Protein AF-C9JNH8-F1 (afdb_monomer_lite)

Secondary structure (DSSP, 8-state):
-EEEEETTEEEEEPPPPEEEEEETTEEEEEES-HHHHHHHHHHHHTS-HHHIIIIIS--GGGTTGGGS-HHHHHHHHHHHTTHHHHHHHHHHHHHHHHH-

Radius of gyration: 21.31 Å; chains: 1; bounding box: 48×41×53 Å

Foldseek 3Di:
DDWDDDPPDIDDDDDKDWDWDQDPNDIDIDTDDPVVVVVVVCVVVVAAPLCVDCPVVDDPVCVCQCVDDPVSNVVSVCRRVVVVVVVVVVVVVVVVVVVD

Sequence (100 aa):
MVCTQKSKKTEFKTLEGVITRTKHGEKVSLSSKCAEIDREMISSLGVSKAVLNNVIFCHQEDSNWPLSEGKALKQKFDEIFSATRYIKALETLRQVRQTQ

pLDDT: mean 82.38, std 10.39, range [54.19, 94.31]

GO terms:
  GO:0005654 nucleoplasm (C, IDA)
  GO:0016604 nuclear body (C, IDA)

InterPro domains:
  IPR027417 P-loop containing nucleoside triphosphate hydrolase [G3DSA:3.40.50.300] (3-100)

Structure (mmCIF, N/CA/C/O backbone):
data_AF-C9JNH8-F1
#
_entry.id   AF-C9JNH8-F1
#
loop_
_atom_site.group_PDB
_atom_site.id
_atom_site.type_symbol
_atom_site.label_atom_id
_atom_site.label_alt_id
_atom_site.label_comp_id
_atom_site.label_asym_id
_atom_site.label_entity_id
_atom_site.label_seq_id
_atom_site.pdbx_PDB_ins_code
_atom_site.Cartn_x
_atom_site.Cartn_y
_atom_site.Cartn_z
_atom_site.occupancy
_atom_site.B_iso_or_equiv
_atom_site.auth_seq_id
_atom_site.auth_comp_id
_atom_site.auth_asym_id
_atom_site.auth_atom_id
_atom_site.pdbx_PDB_model_num
ATOM 1 N N . MET A 1 1 ? -14.402 5.579 19.719 1.00 56.16 1 MET A N 1
ATOM 2 C CA . MET A 1 1 ? -14.057 6.200 21.020 1.00 56.16 1 MET A CA 1
ATOM 3 C C . MET A 1 1 ? -15.349 6.491 21.756 1.00 56.16 1 MET A C 1
ATOM 5 O O . MET A 1 1 ? -16.294 6.912 21.102 1.00 56.16 1 MET A O 1
ATOM 9 N N . VAL A 1 2 ? -15.415 6.239 23.063 1.00 73.88 2 VAL A N 1
ATOM 10 C CA . VAL A 1 2 ? -16.598 6.548 23.880 1.00 73.88 2 VAL A CA 1
ATOM 11 C C . VAL A 1 2 ? -16.162 7.398 25.064 1.00 73.88 2 VAL A C 1
ATOM 13 O O . VAL A 1 2 ? -15.292 7.006 25.842 1.00 73.88 2 VAL A O 1
ATOM 16 N N . CYS A 1 3 ? -16.772 8.573 25.182 1.00 54.19 3 CYS A N 1
ATOM 17 C CA . CYS A 1 3 ? -16.657 9.425 26.354 1.00 54.19 3 CYS A CA 1
ATOM 18 C C . CYS A 1 3 ? -17.893 9.187 27.220 1.00 54.19 3 CYS A C 1
ATOM 20 O O . CYS A 1 3 ? -19.017 9.353 26.749 1.00 54.19 3 CYS A O 1
ATOM 22 N N . THR A 1 4 ? -17.694 8.761 28.467 1.00 77.75 4 THR A N 1
ATOM 23 C CA . THR A 1 4 ? -18.791 8.595 29.430 1.00 77.75 4 THR A CA 1
ATOM 24 C C . THR A 1 4 ? -18.581 9.582 30.569 1.00 77.75 4 THR A C 1
ATOM 26 O O . THR A 1 4 ? -17.565 9.524 31.263 1.00 77.75 4 THR A O 1
ATOM 29 N N . GLN A 1 5 ? -19.526 10.500 30.770 1.00 69.38 5 GLN A N 1
ATOM 30 C CA . GLN A 1 5 ? -19.478 11.450 31.879 1.00 69.38 5 GLN A CA 1
ATOM 31 C C . GLN A 1 5 ? -20.297 10.895 33.051 1.00 69.38 5 GLN A C 1
ATOM 33 O O . GLN A 1 5 ? -21.515 10.768 32.962 1.00 69.38 5 GLN A O 1
ATOM 38 N N . LYS A 1 6 ? -19.626 10.533 34.150 1.00 73.06 6 LYS A N 1
ATOM 39 C CA . LYS A 1 6 ? -20.274 10.269 35.446 1.00 73.06 6 LYS A CA 1
ATOM 40 C C . LYS A 1 6 ? -20.240 11.554 36.276 1.00 73.06 6 LYS A C 1
ATOM 42 O O . LYS A 1 6 ? -19.345 12.366 36.073 1.00 73.06 6 LYS A O 1
ATOM 47 N N . SER A 1 7 ? -21.159 11.725 37.234 1.00 74.31 7 SER A N 1
ATOM 48 C CA . SER A 1 7 ? -21.481 12.998 37.923 1.00 74.31 7 SER A CA 1
ATOM 49 C C . SER A 1 7 ? -20.322 13.900 38.393 1.00 74.31 7 SER A C 1
ATOM 51 O O . SER A 1 7 ? -20.560 15.079 38.619 1.00 74.31 7 SER A O 1
ATOM 53 N N . LYS A 1 8 ? -19.090 13.394 38.568 1.00 72.75 8 LYS A N 1
ATOM 54 C CA . LYS A 1 8 ? -17.892 14.201 38.887 1.00 72.75 8 LYS A CA 1
ATOM 55 C C . LYS A 1 8 ? -16.622 13.824 38.101 1.00 72.75 8 LYS A C 1
ATOM 57 O O . LYS A 1 8 ? -15.551 14.335 38.410 1.00 72.75 8 LYS A O 1
ATOM 62 N N . LYS A 1 9 ? -16.693 12.909 37.125 1.00 64.19 9 LYS A N 1
ATOM 63 C CA . LYS A 1 9 ? -15.510 12.405 36.406 1.00 64.19 9 LYS A CA 1
ATOM 64 C C . LYS A 1 9 ? -15.855 12.037 34.965 1.00 64.19 9 LYS A C 1
ATOM 66 O O . LYS A 1 9 ? -16.759 11.237 34.717 1.00 64.19 9 LYS A O 1
ATOM 71 N N . THR A 1 10 ? -15.099 12.598 34.030 1.00 69.69 10 THR A N 1
ATOM 72 C CA . THR A 1 10 ? -15.165 12.253 32.608 1.00 69.69 10 THR A CA 1
ATOM 73 C C . THR A 1 10 ? -14.202 11.098 32.347 1.00 69.69 10 THR A C 1
ATOM 75 O O . THR A 1 10 ? -13.001 11.232 32.574 1.00 69.69 10 THR A O 1
ATOM 78 N N . GLU A 1 11 ? -14.719 9.950 31.912 1.00 75.06 11 GLU A N 1
ATOM 79 C CA . GLU A 1 11 ? -13.917 8.783 31.535 1.00 75.06 11 GLU A CA 1
ATOM 80 C C . GLU A 1 11 ? -13.835 8.689 30.008 1.00 75.06 11 GLU A C 1
ATOM 82 O O . GLU A 1 11 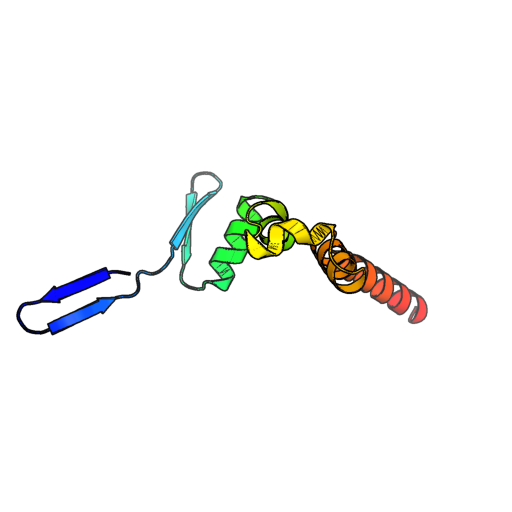? -14.857 8.586 29.323 1.00 75.06 11 GLU A O 1
ATOM 87 N N . PHE A 1 12 ? -12.610 8.705 29.480 1.00 69.00 12 PHE A N 1
ATOM 88 C CA . PHE A 1 12 ? -12.329 8.443 28.071 1.00 69.00 12 PHE A CA 1
ATOM 89 C C . PHE A 1 12 ? -11.925 6.982 27.904 1.00 69.00 12 PHE A C 1
ATOM 91 O O . PHE A 1 12 ? -10.926 6.543 28.473 1.00 69.00 12 PHE A O 1
ATOM 98 N N . LYS A 1 13 ? -12.699 6.228 27.119 1.00 72.38 13 LYS A N 1
ATOM 99 C CA . LYS A 1 13 ? -12.367 4.851 26.750 1.00 72.38 13 LYS A CA 1
ATOM 100 C C . LYS A 1 13 ? -12.170 4.756 25.245 1.00 72.38 13 LYS A C 1
ATOM 102 O O . LYS A 1 13 ? -13.062 5.065 24.445 1.00 72.38 13 LYS A O 1
ATOM 107 N N . THR A 1 14 ? -10.984 4.307 24.858 1.00 64.06 14 THR A N 1
ATOM 108 C CA . THR A 1 14 ? -10.723 3.868 23.491 1.00 64.06 14 THR A CA 1
ATOM 109 C C . THR A 1 14 ? -11.460 2.549 23.302 1.00 64.06 14 THR A C 1
ATOM 111 O O . THR A 1 14 ? -11.212 1.592 24.028 1.00 64.06 14 THR A O 1
ATOM 114 N N . LEU A 1 15 ? -12.426 2.525 22.381 1.00 66.81 15 LEU A N 1
ATOM 115 C CA . LEU A 1 15 ? -13.079 1.277 21.996 1.00 66.81 15 LEU A CA 1
ATOM 116 C C . LEU A 1 15 ? -12.056 0.425 21.246 1.00 66.81 15 LEU A C 1
ATOM 118 O O . LEU A 1 15 ? -11.409 0.932 20.328 1.00 66.81 15 LEU A O 1
ATOM 122 N N . GLU A 1 16 ? -11.923 -0.839 21.633 1.00 67.12 16 GLU A N 1
ATOM 123 C CA . GLU A 1 16 ? -11.114 -1.797 20.886 1.00 67.12 16 GLU A CA 1
ATOM 124 C C . GLU A 1 16 ? -11.775 -2.090 19.536 1.00 67.12 16 GLU A C 1
ATOM 126 O O . GLU A 1 16 ? -12.983 -2.325 19.450 1.00 67.12 16 GLU A O 1
ATOM 131 N N . GLY A 1 17 ? -10.978 -2.054 18.468 1.00 69.94 17 GLY A N 1
ATOM 132 C CA . GLY A 1 17 ? -11.406 -2.536 17.162 1.00 69.94 17 GLY A CA 1
ATOM 133 C C . GLY A 1 17 ? -11.394 -4.062 17.157 1.00 69.94 17 GLY A C 1
ATOM 134 O O . GLY A 1 17 ? -10.345 -4.668 17.382 1.00 69.94 17 GLY A O 1
ATOM 135 N N . VAL A 1 18 ? -12.549 -4.673 16.900 1.00 76.69 18 VAL A N 1
ATOM 136 C CA . VAL A 1 18 ? -12.699 -6.128 16.779 1.00 76.69 18 VAL A CA 1
ATOM 137 C C . VAL A 1 18 ? -13.240 -6.441 15.390 1.00 76.69 18 VAL A C 1
ATOM 139 O O . VAL A 1 18 ? -14.283 -5.914 14.999 1.00 76.69 18 VAL A O 1
ATOM 142 N N . ILE A 1 19 ? -12.539 -7.298 14.646 1.00 78.75 19 ILE A N 1
ATOM 143 C CA . ILE A 1 19 ? -13.039 -7.870 13.393 1.00 78.75 19 ILE A CA 1
ATOM 144 C C . ILE A 1 19 ? -13.532 -9.284 13.692 1.00 78.75 19 ILE A C 1
ATOM 146 O O . ILE A 1 19 ? -12.759 -10.138 14.124 1.00 78.75 19 ILE A O 1
ATOM 150 N N . THR A 1 20 ? -14.810 -9.540 13.417 1.00 79.44 20 THR A N 1
ATOM 151 C CA . THR A 1 20 ? -15.416 -10.871 13.544 1.00 79.44 20 THR A CA 1
ATOM 152 C C . THR A 1 20 ? -15.707 -11.430 12.159 1.00 79.44 20 THR A C 1
ATOM 154 O O . THR A 1 20 ? -16.414 -10.805 11.369 1.00 79.44 20 THR A O 1
ATOM 157 N N . ARG A 1 21 ? -15.199 -12.627 11.864 1.00 74.25 21 ARG A N 1
ATOM 158 C CA . ARG A 1 21 ? -15.428 -13.342 10.604 1.00 74.25 21 ARG A CA 1
ATOM 159 C C . ARG A 1 21 ? -16.036 -14.708 10.889 1.00 74.25 21 ARG A C 1
ATOM 161 O O . ARG A 1 21 ? -15.614 -15.400 11.806 1.00 74.25 21 ARG A O 1
ATOM 168 N N . THR A 1 22 ? -16.984 -15.126 10.059 1.00 77.81 22 THR A N 1
ATOM 169 C CA . THR A 1 22 ? -17.506 -16.497 10.107 1.00 77.81 22 THR A CA 1
ATOM 170 C C . THR A 1 22 ? -16.693 -17.360 9.144 1.00 77.81 22 THR A C 1
ATOM 172 O O . THR A 1 22 ? -16.768 -17.156 7.933 1.00 77.81 22 THR A O 1
ATOM 175 N N . LYS A 1 23 ? -15.889 -18.295 9.657 1.00 76.12 23 LYS A N 1
ATOM 176 C CA . LYS A 1 23 ? -15.179 -19.309 8.860 1.00 76.12 23 LYS A CA 1
ATOM 177 C C . LYS A 1 23 ? -15.773 -20.676 9.182 1.00 76.12 23 LYS A C 1
ATOM 179 O O . LYS A 1 23 ? -15.839 -21.049 10.342 1.00 76.12 23 LYS A O 1
ATOM 184 N N . HIS A 1 24 ? -16.211 -21.413 8.160 1.00 77.56 24 HIS A N 1
ATOM 185 C CA . HIS A 1 24 ? -16.772 -22.768 8.309 1.00 77.56 24 HIS A CA 1
ATOM 186 C C . HIS A 1 24 ? -17.932 -22.887 9.323 1.00 77.56 24 HIS A C 1
ATOM 188 O O . HIS A 1 24 ? -18.111 -23.927 9.941 1.00 77.56 24 HIS A O 1
ATOM 194 N N . GLY A 1 25 ? -18.731 -21.827 9.492 1.00 77.44 25 GLY A N 1
ATOM 195 C CA . GLY A 1 25 ? -19.841 -21.793 10.454 1.00 77.44 25 GLY A CA 1
ATOM 196 C C . GLY A 1 25 ? -19.453 -21.337 11.866 1.00 77.44 25 GLY A C 1
ATOM 197 O O . GLY A 1 25 ? -20.341 -21.001 12.647 1.00 77.44 25 GLY A O 1
ATOM 198 N N . GLU A 1 26 ? -18.160 -21.218 12.176 1.00 75.44 26 GLU A N 1
ATOM 199 C CA . GLU A 1 26 ? -17.671 -20.702 13.456 1.00 75.44 26 GLU A CA 1
ATOM 200 C C . GLU A 1 26 ? -17.285 -19.221 13.362 1.00 75.44 26 GLU A C 1
ATOM 202 O O . GLU A 1 26 ? -16.667 -18.766 12.393 1.00 75.44 26 GLU A O 1
ATOM 207 N N . LYS A 1 27 ? -17.658 -18.444 14.386 1.00 77.31 27 LYS A N 1
ATOM 208 C CA . LYS A 1 27 ? -17.267 -17.035 14.507 1.00 77.31 27 LYS A CA 1
ATOM 209 C C . LYS A 1 27 ? -15.867 -16.948 15.103 1.00 77.31 27 LYS A C 1
ATOM 211 O O . LYS A 1 27 ? -15.669 -17.258 16.273 1.00 77.31 27 LYS A O 1
ATOM 216 N N . VAL A 1 28 ? -14.919 -16.472 14.307 1.00 78.12 28 VAL A N 1
ATOM 217 C CA . VAL A 1 28 ? -13.552 -16.173 14.729 1.00 78.12 28 VAL A CA 1
ATOM 218 C C . VAL A 1 28 ? -13.422 -14.661 14.889 1.00 78.12 28 VAL A C 1
ATOM 220 O O . VAL A 1 28 ? -13.708 -13.910 13.954 1.00 78.12 28 VAL A O 1
ATOM 223 N N . SER A 1 29 ? -12.999 -14.219 16.071 1.00 71.62 29 SER A N 1
ATOM 224 C CA . SER A 1 29 ? -12.785 -12.803 16.387 1.00 71.62 29 SER A CA 1
ATOM 225 C C . SER A 1 29 ? -11.291 -12.508 16.499 1.00 71.62 29 SER A C 1
ATOM 227 O O . SER A 1 29 ? -10.583 -13.180 17.246 1.00 71.62 29 SER A O 1
ATOM 229 N N . LEU A 1 30 ? -10.819 -11.488 15.782 1.00 68.44 30 LEU A N 1
ATOM 230 C CA . LEU A 1 30 ? -9.462 -10.943 15.879 1.00 68.44 30 LEU A CA 1
ATOM 231 C C . LEU A 1 30 ? -9.536 -9.564 16.550 1.00 68.44 30 LEU A C 1
ATOM 233 O O . LEU A 1 30 ? -10.323 -8.711 16.129 1.00 68.44 30 LEU A O 1
ATOM 237 N N . SER A 1 31 ? -8.748 -9.359 17.610 1.00 65.56 31 SER A N 1
ATOM 238 C CA . SER A 1 31 ? -8.820 -8.171 18.473 1.00 65.56 31 SER A CA 1
ATOM 239 C C . SER A 1 31 ? -7.466 -7.470 18.649 1.00 65.56 31 SER A C 1
ATOM 241 O O . SER A 1 31 ? -6.430 -8.118 18.780 1.00 65.56 31 SER A O 1
ATOM 243 N N . SER A 1 32 ? -7.534 -6.138 18.795 1.00 62.12 32 SER A N 1
ATOM 244 C CA . SER A 1 32 ? -6.665 -5.248 19.599 1.00 62.12 32 SER A CA 1
ATOM 245 C C . SER A 1 32 ? -5.388 -4.642 19.002 1.00 62.12 32 SER A C 1
ATOM 247 O O . SER A 1 32 ? -4.931 -3.624 19.524 1.00 62.12 32 SER A O 1
ATOM 249 N N . LYS A 1 33 ? -4.838 -5.129 17.882 1.00 64.75 33 LYS A N 1
ATOM 250 C CA . LYS A 1 33 ? -3.713 -4.440 17.207 1.00 64.75 33 LYS A CA 1
ATOM 251 C C . LYS A 1 33 ? -4.126 -3.886 15.849 1.00 64.75 33 LYS A C 1
ATOM 253 O O . LYS A 1 33 ? -4.515 -4.647 14.969 1.00 64.75 33 LYS A O 1
ATOM 258 N N . CYS A 1 34 ? -3.937 -2.580 15.623 1.00 65.75 34 CYS A N 1
ATOM 259 C CA . CYS A 1 34 ? -4.174 -1.960 14.307 1.00 65.75 34 CYS A CA 1
ATOM 260 C C . CYS A 1 34 ? -3.454 -2.705 13.169 1.00 65.75 34 CYS A C 1
ATOM 262 O O . CYS A 1 34 ? -4.035 -2.937 12.118 1.00 65.75 34 CYS A O 1
ATOM 264 N N . ALA A 1 35 ? -2.226 -3.181 13.408 1.00 66.69 35 ALA A N 1
ATOM 265 C CA . ALA A 1 35 ? -1.458 -3.943 12.420 1.00 66.69 35 ALA A CA 1
ATOM 266 C C . ALA A 1 35 ? -2.057 -5.323 12.066 1.00 66.69 35 ALA A C 1
ATOM 268 O O . ALA A 1 35 ? -1.690 -5.913 11.047 1.00 66.69 35 ALA A O 1
ATOM 269 N N . GLU A 1 36 ? -2.920 -5.880 12.915 1.00 76.50 36 GLU A N 1
ATOM 270 C CA . GLU A 1 36 ? -3.656 -7.121 12.642 1.00 76.50 36 GLU A CA 1
ATOM 271 C C . GLU A 1 36 ? -4.955 -6.817 11.895 1.00 76.50 36 GLU A C 1
ATOM 273 O O . GLU A 1 36 ? -5.254 -7.489 10.912 1.00 76.50 36 GLU A O 1
ATOM 278 N N . ILE A 1 37 ? -5.648 -5.742 12.283 1.00 79.50 37 ILE A N 1
ATOM 279 C CA . ILE A 1 37 ? -6.848 -5.233 11.603 1.00 79.50 37 ILE A CA 1
ATOM 280 C C . ILE A 1 37 ? -6.534 -4.885 10.142 1.00 79.50 37 ILE A C 1
ATOM 282 O O . ILE A 1 37 ? -7.221 -5.360 9.241 1.00 79.50 37 ILE A O 1
ATOM 286 N N . ASP A 1 38 ? -5.462 -4.129 9.889 1.00 81.19 38 ASP A N 1
ATOM 287 C CA . ASP A 1 38 ? -5.057 -3.738 8.534 1.00 81.19 38 ASP A CA 1
ATOM 288 C C . ASP A 1 38 ? -4.731 -4.956 7.664 1.00 81.19 38 ASP A C 1
ATOM 290 O O . ASP A 1 38 ? -5.131 -5.034 6.502 1.00 81.19 38 ASP A O 1
ATOM 294 N N . ARG A 1 39 ? -4.015 -5.938 8.228 1.00 82.25 39 ARG A N 1
ATOM 295 C CA . ARG A 1 39 ? -3.669 -7.173 7.513 1.00 82.25 39 ARG A CA 1
ATOM 296 C C . ARG A 1 39 ? -4.899 -8.015 7.205 1.00 82.25 39 ARG A C 1
ATOM 298 O O . ARG A 1 39 ? -5.012 -8.521 6.090 1.00 82.25 39 ARG A O 1
ATOM 305 N N . GLU A 1 40 ? -5.815 -8.148 8.157 1.00 81.75 40 GLU A N 1
ATOM 306 C CA . GLU A 1 40 ? -7.051 -8.899 7.950 1.00 81.75 40 GLU A CA 1
ATOM 307 C C . GLU A 1 40 ? -7.969 -8.198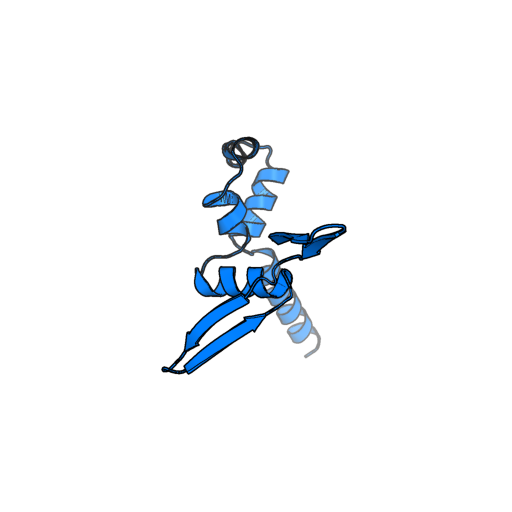 6.946 1.00 81.75 40 GLU A C 1
ATOM 309 O O . GLU A 1 40 ? -8.604 -8.867 6.132 1.00 81.75 40 GLU A O 1
ATOM 314 N N . MET A 1 41 ? -7.999 -6.865 6.932 1.00 82.50 41 MET A N 1
ATOM 315 C CA . MET A 1 41 ? -8.762 -6.082 5.960 1.00 82.50 41 MET A CA 1
ATOM 316 C C . MET A 1 41 ? -8.239 -6.292 4.532 1.00 82.50 41 MET A C 1
ATOM 318 O O . MET A 1 41 ? -9.016 -6.652 3.650 1.00 82.50 41 MET A O 1
ATOM 322 N N . ILE A 1 42 ? -6.922 -6.196 4.323 1.00 86.94 42 ILE A N 1
ATOM 323 C CA . ILE A 1 42 ? -6.256 -6.494 3.040 1.00 86.94 42 ILE A CA 1
ATOM 324 C C . ILE A 1 42 ? -6.554 -7.937 2.595 1.00 86.94 42 ILE A C 1
ATOM 326 O O . ILE A 1 42 ? -6.939 -8.174 1.452 1.00 86.94 42 ILE A O 1
ATOM 330 N N . SER A 1 43 ? -6.435 -8.903 3.513 1.00 84.44 43 SER A N 1
ATOM 331 C CA . SER A 1 43 ? -6.750 -10.321 3.273 1.00 84.44 43 SER A CA 1
ATOM 332 C C . SER A 1 43 ? -8.223 -10.541 2.910 1.00 84.44 43 SER A C 1
ATOM 334 O O . SER A 1 43 ? -8.550 -11.359 2.055 1.00 84.44 43 SER A O 1
ATOM 336 N N . SER A 1 44 ? -9.128 -9.789 3.537 1.00 84.12 44 SER A N 1
ATOM 337 C CA . SER A 1 44 ? -10.569 -9.890 3.307 1.00 84.12 44 SER A CA 1
ATOM 338 C C . SER A 1 44 ? -11.013 -9.281 1.986 1.00 84.12 44 SER A C 1
ATOM 340 O O . SER A 1 44 ? -11.891 -9.845 1.341 1.00 84.12 44 SER A O 1
ATOM 342 N N . LEU A 1 45 ? -10.411 -8.163 1.585 1.00 86.38 45 LEU A N 1
ATOM 343 C CA . LEU A 1 45 ? -10.710 -7.488 0.322 1.00 86.38 45 LEU A CA 1
ATOM 344 C C . LEU A 1 45 ? -9.981 -8.116 -0.874 1.00 86.38 45 LEU A C 1
ATOM 346 O O . LEU A 1 45 ? -10.350 -7.854 -2.013 1.00 86.38 45 LEU A O 1
ATOM 350 N N . GLY A 1 46 ? -8.950 -8.933 -0.635 1.00 86.12 46 GLY A N 1
ATOM 351 C CA . GLY A 1 46 ? -8.211 -9.626 -1.694 1.00 86.12 46 GLY A CA 1
ATOM 352 C C . GLY A 1 46 ? -7.338 -8.707 -2.554 1.00 86.12 46 GLY A C 1
ATOM 353 O O . GLY A 1 46 ? -6.913 -9.099 -3.638 1.00 86.12 46 GLY A O 1
ATOM 354 N N . VAL A 1 47 ? -7.055 -7.492 -2.084 1.00 88.19 47 VAL A N 1
ATOM 355 C CA . VAL A 1 47 ? -6.236 -6.489 -2.780 1.00 88.19 47 VAL A CA 1
ATOM 356 C C . VAL A 1 47 ? -5.042 -6.096 -1.922 1.00 88.19 47 VAL A C 1
ATOM 358 O O . VAL A 1 47 ? -5.102 -6.167 -0.699 1.00 88.19 47 VAL A O 1
ATOM 361 N N . SER A 1 48 ? -3.937 -5.676 -2.542 1.00 88.75 48 SER A N 1
ATOM 362 C CA . SER A 1 48 ? -2.755 -5.235 -1.795 1.00 88.75 48 SER A CA 1
ATOM 363 C C . SER A 1 48 ? -2.984 -3.873 -1.125 1.00 88.75 48 SER A C 1
ATOM 365 O O . SER A 1 48 ? -3.795 -3.062 -1.577 1.00 88.75 48 SER A O 1
ATOM 367 N N . LYS A 1 49 ? -2.204 -3.578 -0.075 1.00 88.69 49 LYS A N 1
ATOM 368 C CA . LYS A 1 49 ? -2.218 -2.259 0.584 1.00 88.69 49 LYS A CA 1
ATOM 369 C C . LYS A 1 49 ? -1.983 -1.112 -0.406 1.00 88.69 49 LYS A C 1
ATOM 371 O O . LYS A 1 49 ? -2.618 -0.069 -0.305 1.00 88.69 49 LYS A O 1
ATOM 376 N N . ALA A 1 50 ? -1.080 -1.316 -1.365 1.00 90.88 50 ALA A N 1
ATOM 377 C CA . ALA A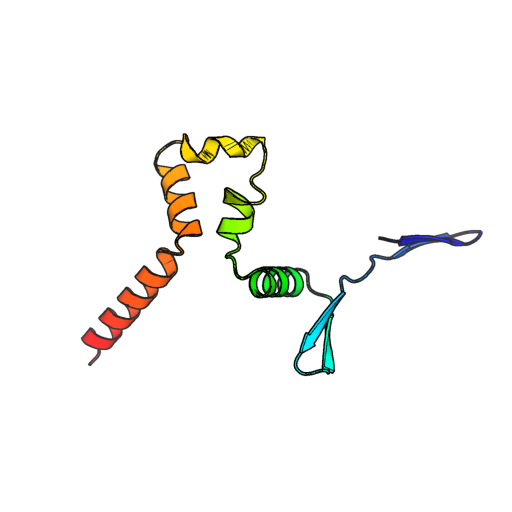 1 50 ? -0.747 -0.314 -2.370 1.00 90.88 50 ALA A CA 1
ATOM 378 C C . ALA A 1 50 ? -1.930 -0.019 -3.304 1.00 90.88 50 ALA A C 1
ATOM 380 O O . ALA A 1 50 ? -2.153 1.138 -3.640 1.00 90.88 50 ALA A O 1
ATOM 381 N N . VAL A 1 51 ? -2.720 -1.034 -3.675 1.00 91.44 51 VAL A N 1
ATOM 382 C CA . VAL A 1 51 ? -3.941 -0.847 -4.477 1.00 91.44 51 VAL A CA 1
ATOM 383 C C . VAL A 1 51 ? -5.000 -0.081 -3.685 1.00 91.44 51 VAL A C 1
ATOM 385 O O . VAL A 1 51 ? -5.606 0.848 -4.215 1.00 91.44 51 VAL A O 1
ATOM 388 N N . LEU A 1 52 ? -5.186 -0.408 -2.402 1.00 90.94 52 LEU A N 1
ATOM 389 C CA . LEU A 1 52 ? -6.106 0.344 -1.546 1.00 90.94 52 LEU A CA 1
ATOM 390 C C . LEU A 1 52 ? -5.710 1.817 -1.453 1.00 90.94 52 LEU A C 1
ATOM 392 O O . LEU A 1 52 ? -6.559 2.670 -1.654 1.00 90.94 52 LEU A O 1
ATOM 396 N N . ASN A 1 53 ? -4.435 2.121 -1.220 1.00 90.44 53 ASN A N 1
ATOM 397 C CA . ASN A 1 53 ? -3.997 3.494 -0.966 1.00 90.44 53 ASN A CA 1
ATOM 398 C C . ASN A 1 53 ? -3.786 4.335 -2.230 1.00 90.44 53 ASN A C 1
ATOM 400 O O . ASN A 1 53 ? -4.046 5.529 -2.207 1.00 90.44 53 ASN A O 1
ATOM 404 N N . ASN A 1 54 ? -3.280 3.755 -3.320 1.00 92.00 54 ASN A N 1
ATOM 405 C CA . ASN A 1 54 ? -2.920 4.514 -4.523 1.00 92.00 54 ASN A CA 1
ATOM 406 C C . ASN A 1 54 ? -3.991 4.452 -5.624 1.00 92.00 54 ASN A C 1
ATOM 408 O O . ASN A 1 54 ? -3.912 5.230 -6.571 1.00 92.00 54 ASN A O 1
ATOM 412 N N . VAL A 1 55 ? -4.973 3.543 -5.528 1.00 91.94 55 VAL A N 1
ATOM 413 C CA . VAL A 1 55 ? -5.990 3.334 -6.576 1.00 91.94 55 VAL A CA 1
ATOM 414 C C . VAL A 1 55 ? -7.413 3.497 -6.039 1.00 91.94 55 VAL A C 1
ATOM 416 O O . VAL A 1 55 ? -8.152 4.322 -6.560 1.00 91.94 55 VAL A O 1
ATOM 419 N N . ILE A 1 56 ? -7.806 2.743 -5.004 1.00 91.56 56 ILE A N 1
ATOM 420 C CA . ILE A 1 56 ? -9.203 2.725 -4.516 1.00 91.56 56 ILE A CA 1
ATOM 421 C C . ILE A 1 56 ? -9.502 3.932 -3.615 1.00 91.56 56 ILE A C 1
ATOM 423 O O . ILE A 1 56 ? -10.471 4.651 -3.833 1.00 91.56 56 ILE A O 1
ATOM 427 N N . PHE A 1 57 ? -8.658 4.158 -2.611 1.00 92.75 57 PHE A N 1
ATOM 428 C CA . PHE A 1 57 ? -8.747 5.239 -1.627 1.00 92.75 57 PHE A CA 1
ATOM 429 C C . PHE A 1 57 ? -7.594 6.230 -1.801 1.00 92.75 57 PHE A C 1
ATOM 431 O O . PHE A 1 57 ? -6.980 6.670 -0.829 1.00 92.75 57 PHE A O 1
ATOM 438 N N . CYS A 1 58 ? -7.281 6.555 -3.057 1.00 93.12 58 CYS A N 1
ATOM 439 C CA . CYS A 1 58 ? -6.286 7.571 -3.372 1.00 93.12 58 CYS A CA 1
ATOM 440 C C . CYS A 1 58 ? -6.702 8.919 -2.774 1.00 93.12 58 CYS A C 1
ATOM 442 O O . CYS A 1 58 ? -7.837 9.363 -2.963 1.00 93.12 58 CYS A O 1
ATOM 444 N N . HIS A 1 59 ? -5.789 9.560 -2.039 1.00 93.12 59 HIS A N 1
ATOM 445 C CA . HIS A 1 59 ? -6.043 10.881 -1.479 1.00 93.12 59 HIS A CA 1
ATOM 446 C C . HIS A 1 59 ? -6.246 11.894 -2.611 1.00 93.12 59 HIS A C 1
ATOM 448 O O . HIS A 1 59 ? -5.567 11.828 -3.634 1.00 93.12 59 HIS A O 1
ATOM 454 N N . GLN A 1 60 ? -7.169 12.843 -2.442 1.00 91.31 60 GLN A N 1
ATOM 455 C CA . GLN A 1 60 ? -7.525 13.786 -3.508 1.00 91.31 60 GLN A CA 1
ATOM 456 C C . GLN A 1 60 ? -6.315 14.597 -3.998 1.00 91.31 60 GLN A C 1
ATOM 458 O O . GLN A 1 60 ? -6.136 14.766 -5.203 1.00 91.31 60 GLN A O 1
ATOM 463 N N . GLU A 1 61 ? -5.461 15.037 -3.074 1.00 91.56 61 GLU A N 1
ATOM 464 C CA . GLU A 1 61 ? -4.222 15.770 -3.379 1.00 91.56 61 GLU A CA 1
ATOM 465 C C . GLU A 1 61 ? -3.200 14.919 -4.147 1.00 91.56 61 GLU A C 1
ATOM 467 O O . GLU A 1 61 ? -2.409 15.457 -4.914 1.00 91.56 61 GLU A O 1
ATOM 472 N N 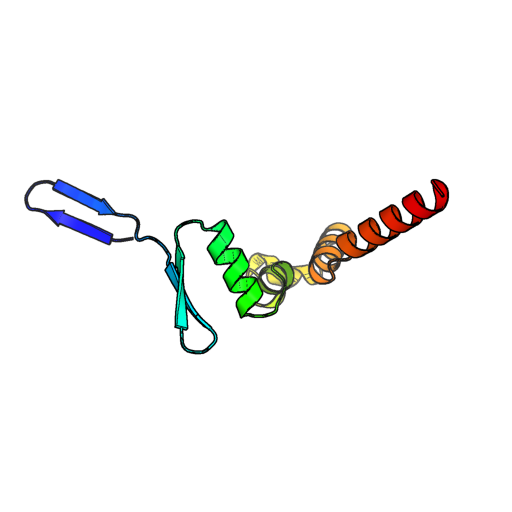. ASP A 1 62 ? -3.263 13.593 -3.994 1.00 90.00 62 ASP A N 1
ATOM 473 C CA . ASP A 1 62 ? -2.377 12.631 -4.649 1.00 90.00 62 ASP A CA 1
ATOM 474 C C . ASP A 1 62 ? -2.988 12.021 -5.918 1.00 90.00 62 ASP A C 1
ATOM 476 O O . ASP A 1 62 ? -2.353 11.186 -6.559 1.00 90.00 62 ASP A O 1
ATOM 480 N N . SER A 1 63 ? -4.214 12.388 -6.297 1.00 91.81 63 SER A N 1
ATOM 481 C CA . SER A 1 63 ? -4.957 11.746 -7.397 1.00 91.81 63 SER A CA 1
ATOM 482 C C . SER A 1 63 ? -4.269 11.860 -8.762 1.00 91.81 63 SER A C 1
ATOM 484 O O . SER A 1 63 ? -4.424 10.994 -9.624 1.00 91.81 63 SER A O 1
ATOM 486 N N . ASN A 1 64 ? -3.452 12.895 -8.947 1.00 93.38 64 ASN A N 1
ATOM 487 C CA . ASN A 1 64 ? -2.645 13.132 -10.140 1.00 93.38 64 ASN A CA 1
ATOM 488 C C . ASN A 1 64 ? -1.280 12.421 -10.104 1.00 93.38 64 ASN A C 1
ATOM 490 O O . ASN A 1 64 ? -0.445 12.668 -10.976 1.00 93.38 64 ASN A O 1
ATOM 494 N N . TRP A 1 65 ? -1.038 11.514 -9.150 1.00 93.38 65 TRP A N 1
ATOM 495 C CA . TRP A 1 65 ? 0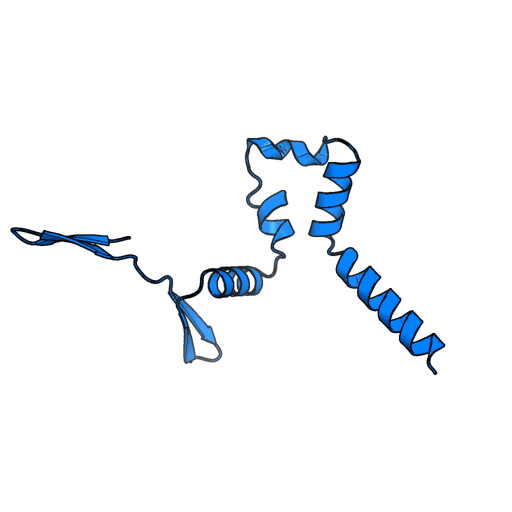.213 10.759 -9.074 1.00 93.38 65 TRP A CA 1
ATOM 496 C C . TRP A 1 65 ? 0.630 10.041 -10.368 1.00 93.38 65 TRP A C 1
ATOM 498 O O . TRP A 1 65 ? 1.839 9.943 -10.588 1.00 93.38 65 TRP A O 1
ATOM 508 N N . PRO A 1 66 ? -0.281 9.582 -11.259 1.00 93.88 66 PRO A N 1
ATOM 509 C CA . PRO A 1 66 ? 0.129 8.993 -12.535 1.00 93.88 66 PRO A CA 1
ATOM 510 C C . PRO A 1 66 ? 0.871 9.976 -13.454 1.00 93.88 66 PRO A C 1
ATOM 512 O O . PRO A 1 66 ? 1.573 9.550 -14.365 1.00 93.88 66 PRO A O 1
ATOM 515 N N . LEU A 1 67 ? 0.721 11.282 -13.214 1.00 93.12 67 LEU A N 1
ATOM 516 C CA . LEU A 1 67 ? 1.359 12.375 -13.953 1.00 93.12 67 LEU A CA 1
ATOM 517 C C . LEU A 1 67 ? 2.594 12.940 -13.234 1.00 93.12 67 LEU A C 1
ATOM 519 O O . LEU A 1 67 ? 3.192 13.905 -13.703 1.00 93.12 67 LEU A O 1
ATOM 523 N N . SER A 1 68 ? 2.957 12.380 -12.078 1.00 92.00 68 SER A N 1
ATOM 524 C CA . SER A 1 68 ? 4.128 12.815 -11.317 1.00 92.00 68 SER A CA 1
ATOM 525 C C . SER A 1 68 ? 5.440 12.431 -12.004 1.00 92.00 68 SER A C 1
ATOM 527 O O . SER A 1 68 ? 5.489 11.596 -12.906 1.00 92.00 68 SER A O 1
ATOM 529 N N . GLU A 1 69 ? 6.533 13.026 -11.532 1.00 94.31 69 GLU A N 1
ATOM 530 C CA . GLU A 1 69 ? 7.880 12.755 -12.026 1.00 94.31 69 GLU A CA 1
ATOM 531 C C . GLU A 1 69 ? 8.248 11.263 -11.960 1.00 94.31 69 GLU A C 1
ATOM 533 O O . GLU A 1 69 ? 7.807 10.519 -11.076 1.00 94.31 69 GLU A O 1
ATOM 538 N N . GLY A 1 70 ? 9.130 10.827 -12.867 1.00 93.81 70 GLY A N 1
ATOM 539 C CA . GLY A 1 70 ? 9.414 9.408 -13.100 1.00 93.81 70 GLY A CA 1
ATOM 540 C C . GLY A 1 70 ? 9.825 8.615 -11.855 1.00 93.81 70 GLY A C 1
ATOM 541 O O . GLY A 1 70 ? 9.490 7.437 -11.748 1.00 93.81 70 GLY A O 1
ATOM 542 N N . LYS A 1 71 ? 10.493 9.244 -10.880 1.00 92.69 71 LYS A N 1
ATOM 543 C CA . LYS A 1 71 ? 10.882 8.582 -9.625 1.00 92.69 71 LYS A CA 1
ATOM 544 C C . LYS A 1 71 ? 9.672 8.232 -8.752 1.00 92.69 71 LYS A C 1
ATOM 546 O O . LYS A 1 71 ? 9.552 7.086 -8.323 1.00 92.69 71 LYS A O 1
ATOM 551 N N . ALA A 1 72 ? 8.785 9.196 -8.504 1.00 90.62 72 ALA A N 1
ATOM 552 C CA . ALA A 1 72 ? 7.590 8.997 -7.681 1.00 90.62 72 ALA A CA 1
ATOM 553 C C . ALA A 1 72 ? 6.594 8.050 -8.368 1.00 90.62 72 ALA A C 1
ATOM 555 O O . ALA A 1 72 ? 6.045 7.148 -7.733 1.00 90.62 72 ALA A O 1
ATOM 556 N N . LEU A 1 73 ? 6.439 8.199 -9.687 1.00 93.38 73 LEU A N 1
ATOM 557 C CA . LEU A 1 73 ? 5.619 7.321 -10.517 1.00 93.38 73 LEU A CA 1
ATOM 558 C C . LEU A 1 73 ? 6.106 5.867 -10.453 1.00 93.38 73 LEU A C 1
ATOM 560 O O . LEU A 1 73 ? 5.325 4.955 -10.176 1.00 93.38 73 LEU A O 1
ATOM 564 N N . LYS A 1 74 ? 7.412 5.649 -10.659 1.00 91.25 74 LYS A N 1
ATOM 565 C CA . LYS A 1 74 ? 8.027 4.319 -10.593 1.00 91.25 74 LYS A CA 1
ATOM 566 C C . LYS A 1 74 ? 7.835 3.682 -9.222 1.00 91.25 74 LYS A C 1
ATOM 568 O O . LYS A 1 74 ? 7.495 2.507 -9.158 1.00 91.25 74 LYS A O 1
ATOM 573 N N . GLN A 1 75 ? 8.006 4.446 -8.145 1.00 90.62 75 GLN A N 1
ATOM 574 C CA . GLN A 1 75 ? 7.818 3.933 -6.793 1.00 90.62 75 GLN A CA 1
ATOM 575 C C . GLN A 1 75 ? 6.390 3.407 -6.576 1.00 90.62 75 GLN A C 1
ATOM 577 O O . GLN A 1 75 ? 6.224 2.275 -6.124 1.00 90.62 75 GLN A O 1
ATOM 582 N N . LYS A 1 76 ? 5.359 4.175 -6.957 1.00 91.56 76 LYS A N 1
ATOM 583 C CA . LYS A 1 76 ? 3.960 3.732 -6.830 1.00 91.56 76 LYS A CA 1
ATOM 584 C C . LYS A 1 76 ? 3.660 2.508 -7.700 1.00 91.56 76 LYS A C 1
ATOM 586 O O . LYS A 1 76 ? 2.968 1.599 -7.246 1.00 91.56 76 LYS A O 1
ATOM 591 N N . PHE A 1 77 ? 4.222 2.429 -8.908 1.00 91.31 77 PHE A N 1
ATOM 592 C CA . PHE A 1 77 ? 4.110 1.230 -9.743 1.00 91.31 77 PHE A CA 1
ATOM 593 C C . PHE A 1 77 ? 4.778 0.002 -9.117 1.00 91.31 77 PHE A C 1
ATOM 595 O O . PHE A 1 77 ? 4.159 -1.061 -9.059 1.00 91.31 77 PHE A O 1
ATOM 602 N N . ASP A 1 78 ? 6.007 0.138 -8.617 1.00 90.00 78 ASP A N 1
ATOM 603 C CA . ASP A 1 78 ? 6.739 -0.960 -7.981 1.00 90.00 78 ASP A CA 1
ATOM 604 C C . ASP A 1 78 ? 5.997 -1.464 -6.725 1.00 90.00 78 ASP A C 1
ATOM 606 O O . ASP A 1 78 ? 5.956 -2.674 -6.475 1.00 90.00 78 ASP A O 1
ATOM 610 N N . GLU A 1 79 ? 5.351 -0.566 -5.970 1.00 89.19 79 GLU A N 1
ATOM 611 C CA . GLU A 1 79 ? 4.488 -0.892 -4.828 1.00 89.19 79 GLU A CA 1
ATOM 612 C C . GLU A 1 79 ? 3.200 -1.624 -5.247 1.00 89.19 79 GLU A C 1
ATOM 614 O O . GLU A 1 79 ? 2.863 -2.654 -4.656 1.00 89.19 79 GLU A O 1
ATOM 619 N N . ILE A 1 80 ? 2.496 -1.143 -6.280 1.00 90.81 80 ILE A N 1
ATOM 620 C CA . ILE A 1 80 ? 1.260 -1.763 -6.795 1.00 90.81 80 ILE A CA 1
ATOM 621 C C . ILE A 1 80 ? 1.543 -3.168 -7.331 1.00 90.81 80 ILE A C 1
ATOM 623 O O . ILE A 1 80 ? 0.858 -4.122 -6.957 1.00 90.81 80 ILE A O 1
ATOM 627 N N . PHE A 1 81 ? 2.583 -3.317 -8.152 1.00 88.75 81 PHE A N 1
ATOM 628 C CA . PHE A 1 81 ? 2.957 -4.599 -8.750 1.00 88.75 81 PHE A CA 1
ATOM 629 C C . PHE A 1 81 ? 3.780 -5.493 -7.817 1.00 88.75 81 PHE A C 1
ATOM 631 O O . PHE A 1 81 ? 4.072 -6.639 -8.159 1.00 88.75 81 PHE A O 1
ATOM 638 N N . SER A 1 82 ? 4.144 -5.005 -6.625 1.00 83.38 82 SER A N 1
ATOM 639 C CA . SER A 1 82 ? 4.977 -5.732 -5.658 1.00 83.38 82 SER A CA 1
ATOM 640 C C . SER A 1 82 ? 6.282 -6.268 -6.274 1.00 83.38 82 SER A C 1
ATOM 642 O O . SER A 1 82 ? 6.771 -7.336 -5.888 1.00 83.38 82 SER A O 1
ATOM 644 N N . ALA A 1 83 ? 6.864 -5.532 -7.228 1.00 80.56 83 ALA A N 1
ATOM 645 C CA . ALA A 1 83 ? 8.007 -5.975 -8.032 1.00 80.56 83 ALA A CA 1
ATOM 646 C C . ALA A 1 83 ? 9.228 -6.320 -7.162 1.00 80.56 83 ALA A C 1
ATOM 648 O O . ALA A 1 83 ? 9.911 -7.320 -7.392 1.00 80.56 83 ALA A O 1
ATOM 649 N N . THR A 1 84 ? 9.443 -5.566 -6.081 1.00 82.81 84 THR A N 1
ATOM 650 C CA . THR A 1 84 ? 10.537 -5.772 -5.119 1.00 82.81 84 THR A CA 1
ATOM 651 C C . THR A 1 84 ? 10.537 -7.172 -4.504 1.00 82.81 84 THR A C 1
ATOM 653 O O . THR A 1 84 ? 11.600 -7.743 -4.267 1.00 82.81 84 THR A O 1
ATOM 656 N N . ARG A 1 85 ? 9.359 -7.758 -4.249 1.00 84.06 85 ARG A N 1
ATOM 657 C CA . ARG A 1 85 ? 9.255 -9.108 -3.671 1.00 84.06 85 ARG A CA 1
ATOM 658 C C . ARG A 1 85 ? 9.736 -10.168 -4.660 1.00 84.06 85 ARG A C 1
ATOM 660 O O . ARG A 1 85 ? 10.452 -11.082 -4.259 1.00 84.06 85 ARG A O 1
ATOM 667 N N . TYR A 1 86 ? 9.376 -10.027 -5.934 1.00 83.88 86 TYR A N 1
ATOM 668 C CA . TYR A 1 86 ? 9.816 -10.941 -6.987 1.00 83.88 86 TYR A CA 1
ATOM 669 C C . TYR A 1 86 ? 11.314 -10.824 -7.254 1.00 83.88 86 TYR A C 1
ATOM 671 O O . TYR A 1 86 ? 11.988 -11.846 -7.355 1.00 83.88 86 TYR A O 1
ATOM 679 N N . ILE A 1 87 ? 11.849 -9.601 -7.294 1.00 87.56 87 ILE A N 1
ATOM 680 C CA . ILE A 1 87 ? 13.285 -9.357 -7.484 1.00 87.56 87 ILE A CA 1
ATOM 681 C C . ILE A 1 87 ? 14.095 -10.013 -6.360 1.00 87.56 87 ILE A C 1
ATOM 683 O O . ILE A 1 87 ? 15.030 -10.759 -6.644 1.00 87.56 87 ILE A O 1
ATOM 687 N N . LYS A 1 88 ? 13.688 -9.818 -5.097 1.00 89.50 88 LYS A N 1
ATOM 688 C CA . LYS A 1 88 ? 14.342 -10.454 -3.940 1.00 89.50 88 LYS A CA 1
ATOM 689 C C . LYS A 1 88 ? 14.298 -11.978 -4.012 1.00 89.50 88 LYS A C 1
ATOM 691 O O . LYS A 1 88 ? 15.313 -12.623 -3.786 1.00 89.50 88 LYS A O 1
ATOM 696 N N . ALA A 1 89 ? 13.149 -12.558 -4.362 1.00 90.38 89 ALA A N 1
ATOM 697 C CA . ALA A 1 89 ? 13.028 -14.007 -4.509 1.00 90.38 89 ALA A CA 1
ATOM 698 C C . ALA A 1 89 ? 13.969 -14.554 -5.600 1.00 90.38 89 ALA A C 1
ATOM 700 O O . ALA A 1 89 ? 14.635 -15.567 -5.398 1.00 90.38 89 ALA A O 1
ATOM 701 N N . LEU A 1 90 ? 14.068 -13.855 -6.734 1.00 91.31 90 LEU A N 1
ATOM 702 C CA . LEU A 1 90 ? 14.999 -14.178 -7.818 1.00 91.31 90 LEU A CA 1
ATOM 703 C C . LEU A 1 90 ? 16.462 -14.111 -7.369 1.00 91.31 90 LEU A C 1
ATOM 705 O O . LEU A 1 90 ? 17.257 -14.973 -7.738 1.00 91.31 90 LEU A O 1
ATOM 709 N N . GLU A 1 91 ? 16.820 -13.106 -6.577 1.00 92.19 91 GLU A N 1
ATOM 710 C CA . GLU A 1 91 ? 18.165 -12.950 -6.026 1.00 92.19 91 GLU A CA 1
ATOM 711 C C . GLU A 1 91 ? 18.522 -14.097 -5.073 1.00 92.19 91 GLU A C 1
ATOM 713 O O . GLU A 1 91 ? 19.578 -14.710 -5.225 1.00 92.19 91 GLU A O 1
ATOM 718 N N . THR A 1 92 ? 17.610 -14.470 -4.171 1.00 92.88 92 THR A N 1
ATOM 719 C CA . THR A 1 92 ? 17.792 -15.624 -3.278 1.00 92.88 92 THR A CA 1
ATOM 720 C C . THR A 1 92 ? 17.977 -16.921 -4.066 1.00 92.88 92 THR A C 1
ATOM 722 O O . THR A 1 92 ? 18.880 -17.697 -3.765 1.00 92.88 92 THR A O 1
ATOM 725 N N . LEU A 1 93 ? 17.184 -17.149 -5.120 1.00 93.38 93 LEU A N 1
ATOM 726 C CA . LEU A 1 93 ? 17.332 -18.330 -5.981 1.00 93.38 93 LEU A CA 1
ATOM 727 C C . LEU A 1 93 ? 18.690 -18.368 -6.695 1.00 93.38 93 LEU A C 1
ATOM 729 O O . LEU A 1 93 ? 19.295 -19.432 -6.819 1.00 93.38 93 LEU A O 1
ATOM 733 N N . ARG A 1 94 ? 19.191 -17.216 -7.155 1.00 93.12 94 ARG A N 1
ATOM 734 C CA . ARG A 1 94 ? 20.521 -17.117 -7.775 1.00 93.12 94 ARG A CA 1
ATOM 735 C C . ARG A 1 94 ? 21.635 -17.414 -6.779 1.00 93.12 94 ARG A C 1
ATOM 737 O O . ARG A 1 94 ? 22.565 -18.122 -7.144 1.00 93.12 94 ARG A O 1
ATOM 744 N N . GLN A 1 95 ? 21.528 -16.905 -5.552 1.00 92.94 95 GLN A N 1
ATOM 745 C CA . GLN A 1 95 ? 22.497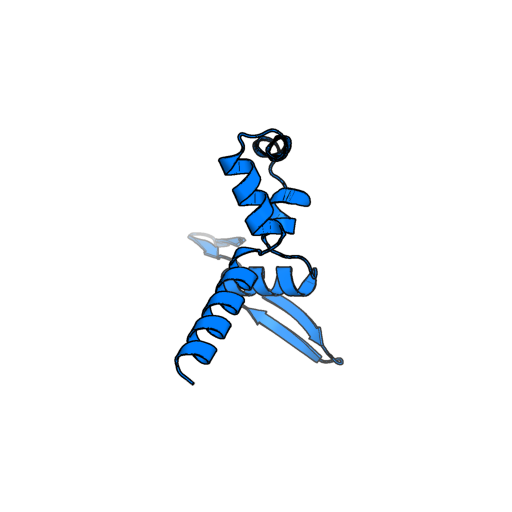 -17.178 -4.491 1.00 92.94 95 GLN A CA 1
ATOM 746 C C . GLN A 1 95 ? 22.547 -18.668 -4.162 1.00 92.94 95 GLN A C 1
ATOM 748 O O . GLN A 1 95 ? 23.625 -19.242 -4.217 1.00 92.94 95 GLN A O 1
ATOM 753 N N . VAL A 1 96 ? 21.395 -19.310 -3.930 1.00 93.31 96 VAL A N 1
ATOM 754 C CA . VAL A 1 96 ? 21.316 -20.758 -3.647 1.00 93.31 96 VAL A CA 1
ATOM 755 C C . VAL A 1 96 ? 21.937 -21.593 -4.769 1.00 93.31 96 VAL A C 1
ATOM 757 O O . VAL A 1 96 ? 22.595 -22.590 -4.502 1.00 93.31 96 VAL A O 1
ATOM 760 N N . ARG A 1 97 ? 21.762 -21.180 -6.029 1.00 89.88 97 ARG A N 1
ATOM 761 C CA . ARG A 1 97 ? 22.373 -21.853 -7.182 1.00 89.88 97 ARG A CA 1
ATOM 762 C C . ARG A 1 97 ? 23.894 -21.664 -7.267 1.00 89.88 97 ARG A C 1
ATOM 764 O O . ARG A 1 97 ? 24.544 -22.483 -7.895 1.00 89.88 97 ARG A O 1
ATOM 771 N N . GLN A 1 98 ? 24.448 -20.586 -6.714 1.00 84.69 98 GLN A N 1
ATOM 772 C CA . GLN A 1 98 ? 25.901 -20.366 -6.672 1.00 84.69 98 GLN A CA 1
ATOM 773 C C . GLN A 1 98 ? 26.574 -21.072 -5.491 1.00 84.69 98 GLN A C 1
ATOM 775 O O . GLN A 1 98 ? 27.776 -21.311 -5.544 1.00 84.69 98 GLN A O 1
ATOM 780 N N . THR A 1 99 ? 25.828 -21.363 -4.422 1.00 79.69 99 THR A N 1
ATOM 781 C CA . THR A 1 99 ? 26.311 -22.117 -3.255 1.00 79.69 99 THR A CA 1
ATOM 782 C C . THR A 1 99 ? 26.093 -23.630 -3.346 1.00 79.69 99 THR A C 1
ATOM 784 O O . THR A 1 99 ? 26.567 -24.338 -2.456 1.00 79.69 99 THR A O 1
ATOM 787 N N . GLN A 1 100 ? 25.409 -24.125 -4.384 1.00 54.34 100 GLN A N 1
ATOM 788 C CA . GLN A 1 100 ? 25.428 -25.538 -4.796 1.00 54.34 100 GLN A CA 1
ATOM 789 C C . GLN A 1 100 ? 26.543 -25.790 -5.806 1.00 54.34 100 GLN A C 1
ATOM 791 O O . GLN A 1 100 ? 27.155 -26.875 -5.712 1.00 54.34 100 GLN A O 1
#

Organism: Homo sapiens (NCBI:txid9606)